Protein AF-A0A238VK46-F1 (afdb_monomer_lite)

pLDDT: mean 81.92, std 17.51, range [40.53, 96.81]

Sequence (80 aa):
MLCPLPVLRLRKVLLGAPVGARVTLLATDAMAAVDVPHFCAEGGHRLLDRRDLADGVHEFVVERGLSAPLAASGLTPKDI

Secondary structure (DSSP, 8-state):
----HHHHHHHHHHHHSPTT-EEEEEE--TTHHHHHHHHHHHHT-EEEEEEE-GGG-EEEEEE---PPPS----------

Radius of gyration: 15.25 Å; chains: 1; bounding box: 28×40×46 Å

Structure (mmCIF, N/CA/C/O backbone):
data_AF-A0A238VK46-F1
#
_entry.id   AF-A0A238VK46-F1
#
loop_
_atom_site.group_PDB
_atom_site.id
_atom_site.type_symbol
_atom_site.label_atom_id
_atom_site.label_alt_id
_atom_site.label_comp_id
_atom_site.label_asym_id
_atom_site.label_entity_id
_atom_site.label_seq_id
_atom_site.pdbx_PDB_ins_code
_atom_site.Cartn_x
_atom_site.Cartn_y
_atom_site.Cartn_z
_atom_site.occupancy
_atom_site.B_iso_or_equiv
_atom_site.auth_seq_id
_atom_site.auth_comp_id
_atom_site.auth_asym_id
_atom_site.auth_atom_id
_atom_site.pdbx_PDB_model_num
ATOM 1 N N . MET A 1 1 ? 11.297 15.713 -4.051 1.00 40.53 1 MET A N 1
ATOM 2 C CA . MET A 1 1 ? 11.315 14.284 -4.426 1.00 40.53 1 MET A CA 1
ATOM 3 C C . MET A 1 1 ? 9.907 13.906 -4.848 1.00 40.53 1 MET A C 1
ATOM 5 O O . MET A 1 1 ? 8.985 14.174 -4.089 1.00 40.53 1 MET A O 1
ATOM 9 N N . LEU A 1 2 ? 9.728 13.424 -6.082 1.00 46.62 2 LEU A N 1
ATOM 10 C CA . LEU A 1 2 ? 8.426 12.974 -6.581 1.00 46.62 2 LEU A CA 1
ATOM 11 C C . LEU A 1 2 ? 7.969 11.800 -5.713 1.00 46.62 2 LEU A C 1
ATOM 13 O O . LEU A 1 2 ? 8.612 10.756 -5.730 1.00 46.62 2 LEU A O 1
ATOM 17 N N . CYS A 1 3 ? 6.880 11.961 -4.964 1.00 54.59 3 CYS A N 1
ATOM 18 C CA . CYS A 1 3 ? 6.219 10.815 -4.353 1.00 54.59 3 CYS A CA 1
ATOM 19 C C . CYS A 1 3 ? 5.787 9.885 -5.493 1.00 54.59 3 CYS A C 1
ATOM 21 O O . CYS A 1 3 ? 5.071 10.349 -6.392 1.00 54.59 3 CYS A O 1
ATOM 23 N N . PRO A 1 4 ? 6.214 8.615 -5.507 1.00 67.38 4 PRO A N 1
ATOM 24 C CA . PRO A 1 4 ? 5.927 7.757 -6.632 1.00 67.38 4 PRO A CA 1
ATOM 25 C C . PRO A 1 4 ? 4.421 7.549 -6.739 1.00 67.38 4 PRO A C 1
ATOM 27 O O . PRO A 1 4 ? 3.675 7.452 -5.756 1.00 67.38 4 PRO A O 1
ATOM 30 N N . LEU A 1 5 ? 3.968 7.530 -7.986 1.00 78.44 5 LEU A N 1
ATOM 31 C CA . LEU A 1 5 ? 2.564 7.479 -8.360 1.00 78.44 5 LEU A CA 1
ATOM 32 C C . LEU A 1 5 ? 1.750 6.368 -7.650 1.00 78.44 5 LEU A C 1
ATOM 34 O O . LEU A 1 5 ? 0.577 6.625 -7.360 1.00 78.44 5 LEU A O 1
ATOM 38 N N . PRO A 1 6 ? 2.303 5.179 -7.313 1.00 83.06 6 PRO A N 1
ATOM 39 C CA . PRO A 1 6 ? 1.575 4.146 -6.575 1.00 83.06 6 PRO A CA 1
ATOM 40 C C . PRO A 1 6 ? 1.131 4.586 -5.175 1.00 83.06 6 PRO A C 1
ATOM 42 O O . PRO A 1 6 ? -0.029 4.391 -4.815 1.00 83.06 6 PRO A O 1
ATOM 45 N N . VAL A 1 7 ? 2.004 5.245 -4.405 1.00 86.19 7 VAL A N 1
ATOM 46 C CA . VAL A 1 7 ? 1.690 5.674 -3.030 1.00 86.19 7 VAL A CA 1
ATOM 47 C C . VAL A 1 7 ? 0.661 6.798 -3.023 1.00 86.19 7 VAL A C 1
ATOM 49 O O . VAL A 1 7 ? -0.247 6.808 -2.193 1.00 86.19 7 VAL A O 1
ATOM 52 N N . LEU A 1 8 ? 0.729 7.714 -3.993 1.00 85.75 8 LEU A N 1
ATOM 53 C CA . LEU A 1 8 ? -0.278 8.768 -4.138 1.00 85.75 8 LEU A CA 1
ATOM 54 C C . LEU A 1 8 ? -1.670 8.195 -4.442 1.00 85.75 8 LEU A C 1
ATOM 56 O O . LEU A 1 8 ? -2.663 8.659 -3.874 1.00 85.75 8 LEU A O 1
ATOM 60 N N . ARG A 1 9 ? -1.755 7.163 -5.295 1.00 88.06 9 ARG A N 1
ATOM 61 C CA . ARG A 1 9 ? -3.021 6.459 -5.565 1.00 88.06 9 ARG A CA 1
ATOM 62 C C . ARG A 1 9 ? -3.521 5.724 -4.327 1.00 88.06 9 ARG A C 1
ATOM 64 O O . ARG A 1 9 ? -4.689 5.881 -3.978 1.00 88.06 9 ARG A O 1
ATOM 71 N N . LEU A 1 10 ? -2.645 4.988 -3.643 1.00 90.12 10 LEU A N 1
ATOM 72 C CA . LEU A 1 10 ? -2.981 4.265 -2.418 1.00 90.12 10 LEU A CA 1
ATOM 73 C C . LEU A 1 10 ? -3.527 5.213 -1.343 1.00 90.12 10 LEU A C 1
ATOM 75 O O . LEU A 1 10 ? -4.602 4.972 -0.797 1.00 90.12 10 LEU A O 1
ATOM 79 N N . ARG A 1 11 ? -2.854 6.347 -1.115 1.00 88.81 11 ARG A N 1
ATOM 80 C C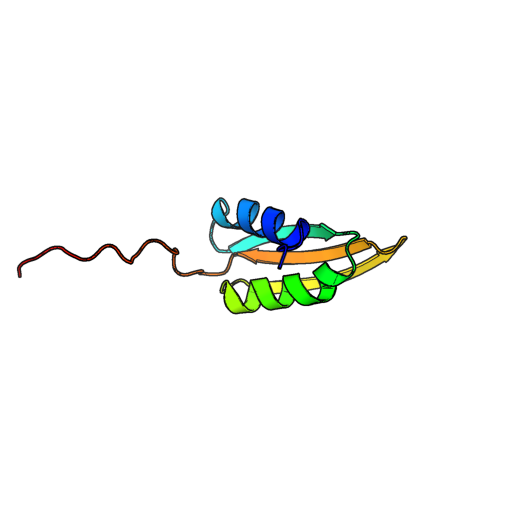A . ARG A 1 11 ? -3.311 7.399 -0.198 1.00 88.81 11 ARG A CA 1
ATOM 81 C C . ARG A 1 11 ? -4.699 7.910 -0.568 1.00 88.81 11 ARG A C 1
ATOM 83 O O . ARG A 1 11 ? -5.554 8.016 0.306 1.00 88.81 11 ARG A O 1
ATOM 90 N N . LYS A 1 12 ? -4.934 8.228 -1.846 1.00 89.12 12 LYS A N 1
ATOM 91 C CA . LYS A 1 12 ? -6.237 8.729 -2.308 1.00 89.12 12 LYS A CA 1
ATOM 92 C C . LYS A 1 12 ? -7.362 7.733 -2.014 1.00 89.12 12 LYS A C 1
ATOM 94 O O . LYS A 1 12 ? -8.422 8.154 -1.564 1.00 89.12 12 LYS A O 1
ATOM 99 N N . VAL A 1 13 ? -7.130 6.439 -2.241 1.00 90.81 13 VAL A N 1
ATOM 100 C CA . VAL A 1 13 ? -8.120 5.387 -1.960 1.00 90.81 13 VAL A CA 1
ATOM 101 C C . VAL A 1 13 ? -8.358 5.249 -0.454 1.00 90.81 13 VAL A C 1
ATOM 103 O O . VAL A 1 13 ? -9.503 5.261 -0.013 1.00 90.81 13 VAL A O 1
ATOM 106 N N . LEU A 1 14 ? -7.293 5.191 0.350 1.00 90.25 14 LEU A N 1
ATOM 107 C CA . LEU A 1 14 ? -7.398 5.019 1.802 1.00 90.25 14 LEU A CA 1
ATOM 108 C C . LEU A 1 14 ? -8.046 6.215 2.514 1.00 90.25 14 LEU A C 1
ATOM 110 O O . LEU A 1 14 ? -8.707 6.025 3.533 1.00 90.25 14 LEU A O 1
ATOM 114 N N . LEU A 1 15 ? -7.907 7.437 1.988 1.00 87.19 15 LEU A N 1
ATOM 115 C CA . LEU A 1 15 ? -8.583 8.623 2.531 1.00 87.19 15 LEU A CA 1
ATOM 116 C C . LEU A 1 15 ? -10.113 8.521 2.465 1.00 87.19 15 LEU A C 1
ATOM 118 O O . LEU A 1 15 ? -10.782 9.042 3.351 1.00 87.19 15 LEU A O 1
ATOM 122 N N . GLY A 1 16 ? -10.655 7.858 1.440 1.00 86.69 16 GLY A N 1
ATOM 123 C CA . GLY A 1 16 ? -12.096 7.637 1.286 1.00 86.69 16 GLY A CA 1
ATOM 124 C C . GLY A 1 16 ? -12.603 6.329 1.898 1.00 86.69 16 GLY A C 1
ATOM 125 O O . GLY A 1 16 ? -13.807 6.087 1.892 1.00 86.69 16 GLY A O 1
ATOM 126 N N . ALA A 1 17 ? -11.708 5.473 2.396 1.00 90.00 17 ALA A N 1
ATOM 127 C CA . ALA A 1 17 ? -12.056 4.157 2.912 1.00 90.00 17 ALA A CA 1
ATOM 128 C C . ALA A 1 17 ? -12.306 4.191 4.434 1.00 90.00 17 ALA A C 1
ATOM 130 O O . ALA A 1 17 ? -11.585 4.891 5.155 1.00 90.00 17 ALA A O 1
ATOM 131 N N . PRO A 1 18 ? -13.284 3.422 4.950 1.00 90.25 18 PRO A N 1
ATOM 132 C CA . PRO A 1 18 ? -13.486 3.296 6.388 1.00 90.25 18 PRO A CA 1
ATOM 133 C C . PRO A 1 18 ? -12.300 2.585 7.049 1.00 90.25 18 PRO A C 1
ATOM 135 O O . PRO A 1 18 ? -11.584 1.805 6.420 1.00 90.25 18 PRO A O 1
ATOM 138 N N . VAL A 1 19 ? -12.097 2.834 8.342 1.00 91.94 19 VAL A N 1
ATOM 139 C CA . VAL A 1 19 ? -11.099 2.107 9.141 1.00 91.94 19 VAL A CA 1
ATOM 140 C C . VAL A 1 19 ? -11.394 0.605 9.099 1.00 91.94 19 VAL A C 1
ATOM 142 O O . VAL A 1 19 ? -12.546 0.189 9.168 1.00 91.94 19 VAL A O 1
ATOM 145 N N . GLY A 1 20 ? -10.347 -0.201 8.942 1.00 93.19 20 GLY A N 1
ATOM 146 C CA . GLY A 1 20 ? -10.420 -1.644 8.723 1.00 93.19 20 GLY A CA 1
ATOM 147 C C . GLY A 1 20 ? -10.642 -2.053 7.263 1.00 93.19 20 GLY A C 1
ATOM 148 O O . GLY A 1 20 ? -10.538 -3.237 6.948 1.00 93.19 20 GLY A O 1
ATOM 149 N N . ALA A 1 21 ? -10.912 -1.114 6.346 1.00 94.56 21 ALA A N 1
ATOM 150 C CA . ALA A 1 21 ? -11.016 -1.436 4.925 1.00 94.56 21 ALA A CA 1
ATOM 151 C C . ALA A 1 21 ? -9.681 -1.930 4.367 1.00 94.56 21 ALA A C 1
ATOM 153 O O . ALA A 1 21 ? -8.622 -1.407 4.711 1.00 94.56 21 ALA A O 1
ATOM 154 N N . ARG A 1 22 ? -9.742 -2.898 3.454 1.00 95.88 22 ARG A N 1
ATOM 155 C CA . ARG A 1 22 ? -8.565 -3.467 2.794 1.00 95.88 22 ARG A CA 1
ATOM 156 C C . ARG A 1 22 ? -8.495 -3.012 1.346 1.00 95.88 22 ARG A C 1
ATOM 158 O O . ARG A 1 22 ? -9.500 -3.016 0.641 1.00 95.88 22 ARG A O 1
ATOM 165 N N . VAL A 1 23 ? -7.300 -2.631 0.918 1.00 95.38 23 VAL A N 1
ATOM 166 C CA . VAL A 1 23 ? -6.994 -2.160 -0.430 1.00 95.38 23 VAL A CA 1
ATOM 167 C C . VAL A 1 23 ? -5.827 -2.971 -0.965 1.00 95.38 23 VAL A C 1
ATOM 169 O O . VAL A 1 23 ? -4.786 -3.060 -0.317 1.00 95.38 23 VAL A O 1
ATOM 172 N N . THR A 1 24 ? -5.992 -3.519 -2.164 1.00 96.06 24 THR A N 1
ATOM 173 C CA . THR A 1 24 ? -4.906 -4.170 -2.898 1.00 96.06 24 THR A CA 1
ATOM 174 C C . THR A 1 24 ? -4.311 -3.182 -3.895 1.00 96.06 24 THR A C 1
ATOM 176 O O . THR A 1 24 ? -5.029 -2.619 -4.722 1.00 96.06 24 THR A O 1
ATOM 179 N N . LEU A 1 25 ? -3.001 -2.963 -3.817 1.00 94.12 25 LEU A N 1
ATOM 180 C CA . LEU A 1 25 ? -2.237 -2.143 -4.751 1.00 94.12 25 LEU A CA 1
ATOM 181 C C . LEU A 1 25 ? -1.348 -3.045 -5.604 1.00 94.12 25 LEU A C 1
ATOM 183 O O . LEU A 1 25 ? -0.506 -3.754 -5.063 1.00 94.12 25 LEU A O 1
ATOM 187 N N . LEU A 1 26 ? -1.493 -2.946 -6.924 1.00 94.19 26 LEU A N 1
ATOM 188 C CA . LEU A 1 26 ? -0.540 -3.487 -7.891 1.00 94.19 26 LEU A CA 1
ATOM 189 C C . LEU A 1 26 ? 0.349 -2.352 -8.398 1.00 94.19 26 LEU A C 1
ATOM 191 O O . LEU A 1 26 ? -0.157 -1.314 -8.837 1.00 94.19 26 LEU A O 1
ATOM 195 N N . ALA A 1 27 ? 1.663 -2.535 -8.331 1.00 91.50 27 ALA A N 1
ATOM 196 C CA . ALA A 1 27 ? 2.636 -1.537 -8.752 1.00 91.50 27 ALA A CA 1
ATOM 197 C C . ALA A 1 27 ? 3.787 -2.186 -9.523 1.00 91.50 27 ALA A C 1
ATOM 199 O O . ALA A 1 27 ? 4.404 -3.116 -9.034 1.00 91.50 27 ALA A O 1
ATOM 200 N N . THR A 1 28 ? 4.115 -1.658 -10.698 1.00 90.50 28 THR A N 1
ATOM 201 C CA . THR A 1 28 ? 5.290 -2.055 -11.503 1.00 90.50 28 THR A CA 1
ATOM 202 C C . THR A 1 28 ? 6.533 -1.220 -11.183 1.00 90.50 28 THR A C 1
ATOM 204 O O . THR A 1 28 ? 7.520 -1.244 -11.911 1.00 90.50 28 THR A O 1
ATOM 207 N N . ASP A 1 29 ? 6.444 -0.369 -10.165 1.00 86.19 29 ASP A N 1
ATOM 208 C CA . ASP A 1 29 ? 7.490 0.577 -9.805 1.00 86.19 29 ASP A CA 1
ATOM 209 C C . ASP A 1 29 ? 8.375 -0.026 -8.715 1.00 86.19 29 ASP A C 1
ATOM 211 O O . ASP A 1 29 ? 7.880 -0.426 -7.659 1.00 86.19 29 ASP A O 1
ATOM 215 N N . ALA A 1 30 ? 9.685 -0.060 -8.963 1.00 83.69 30 ALA A N 1
ATO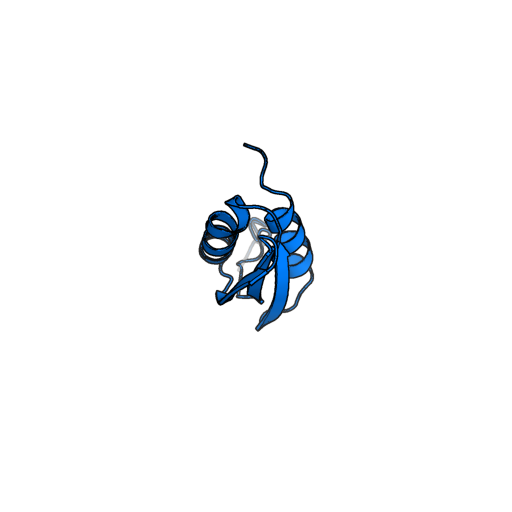M 216 C CA . ALA A 1 30 ? 10.648 -0.667 -8.050 1.00 83.69 30 ALA A CA 1
ATOM 217 C C . ALA A 1 30 ? 10.708 0.042 -6.684 1.00 83.69 30 ALA A C 1
ATOM 219 O O . ALA A 1 30 ? 11.057 -0.588 -5.688 1.00 83.69 30 ALA A O 1
ATOM 220 N N . MET A 1 31 ? 10.347 1.329 -6.605 1.00 88.31 31 MET A N 1
ATOM 221 C CA . MET A 1 31 ? 10.350 2.076 -5.344 1.00 88.31 31 MET A CA 1
ATOM 222 C C . MET A 1 31 ? 9.116 1.779 -4.487 1.00 88.31 31 MET A C 1
ATOM 224 O O . MET A 1 31 ? 9.191 1.892 -3.263 1.00 88.31 31 MET A O 1
ATOM 228 N N . ALA A 1 32 ? 8.015 1.279 -5.068 1.00 90.00 32 ALA A N 1
ATOM 229 C CA . ALA A 1 32 ? 6.823 0.870 -4.315 1.00 90.00 32 ALA A CA 1
ATOM 230 C C . ALA A 1 32 ? 7.144 -0.166 -3.222 1.00 90.00 32 ALA A C 1
ATOM 232 O O . ALA A 1 32 ? 6.539 -0.155 -2.150 1.00 90.00 32 ALA A O 1
ATOM 233 N N . ALA A 1 33 ? 8.149 -1.010 -3.470 1.00 89.31 33 ALA A N 1
ATOM 234 C CA . ALA A 1 33 ? 8.733 -1.931 -2.507 1.00 89.31 33 ALA A CA 1
ATOM 235 C C . ALA A 1 33 ? 9.161 -1.266 -1.187 1.00 89.31 33 ALA A C 1
ATOM 237 O O . ALA A 1 33 ? 9.057 -1.878 -0.126 1.00 89.31 33 ALA A O 1
ATOM 238 N N . VAL A 1 34 ? 9.676 -0.043 -1.242 1.00 90.94 34 VAL A N 1
ATOM 239 C CA . VAL A 1 34 ? 10.184 0.689 -0.076 1.00 90.94 34 VAL A CA 1
ATOM 240 C C . VAL A 1 34 ? 9.134 1.670 0.432 1.00 90.94 34 VAL A C 1
ATOM 242 O O . VAL A 1 34 ? 8.882 1.751 1.637 1.00 90.94 34 VAL A O 1
ATOM 245 N N . ASP A 1 35 ? 8.459 2.358 -0.484 1.00 91.19 35 ASP A N 1
ATOM 246 C CA . ASP A 1 35 ? 7.578 3.458 -0.118 1.00 91.19 35 ASP A CA 1
ATOM 247 C C . ASP A 1 35 ? 6.235 2.993 0.439 1.00 91.19 35 ASP A C 1
ATOM 249 O O . ASP A 1 35 ? 5.687 3.665 1.307 1.00 91.19 35 ASP A O 1
ATOM 253 N N . VAL A 1 36 ? 5.690 1.849 -0.001 1.00 91.69 36 VAL A N 1
ATOM 254 C CA . VAL A 1 36 ? 4.410 1.343 0.527 1.00 91.69 36 VAL A CA 1
ATOM 255 C C . VAL A 1 36 ? 4.525 0.942 2.005 1.00 91.69 36 VAL A C 1
ATOM 257 O O . VAL A 1 36 ? 3.689 1.403 2.788 1.00 91.69 36 VAL A O 1
ATOM 260 N N . PRO A 1 37 ? 5.535 0.157 2.441 1.00 92.44 37 PRO A N 1
ATOM 261 C CA . PRO A 1 37 ? 5.750 -0.109 3.863 1.00 92.44 37 PRO A CA 1
ATOM 262 C C . PRO A 1 37 ? 5.947 1.166 4.688 1.00 92.44 37 PRO A C 1
ATOM 264 O O . PRO A 1 37 ? 5.314 1.316 5.733 1.00 92.44 37 PRO A O 1
ATOM 267 N N . HIS A 1 38 ? 6.773 2.100 4.202 1.00 92.00 38 HIS A N 1
ATOM 268 C CA . HIS A 1 38 ? 7.038 3.356 4.903 1.00 92.00 38 HIS A CA 1
ATOM 269 C C . HIS A 1 38 ? 5.774 4.217 5.023 1.00 92.00 38 HIS A C 1
ATOM 271 O O . HIS A 1 38 ? 5.427 4.661 6.113 1.00 92.00 38 HIS A O 1
ATOM 277 N N . PHE A 1 39 ? 5.017 4.366 3.934 1.00 90.94 39 PHE A N 1
ATOM 278 C CA . PHE A 1 39 ? 3.728 5.054 3.925 1.00 90.94 39 PHE A CA 1
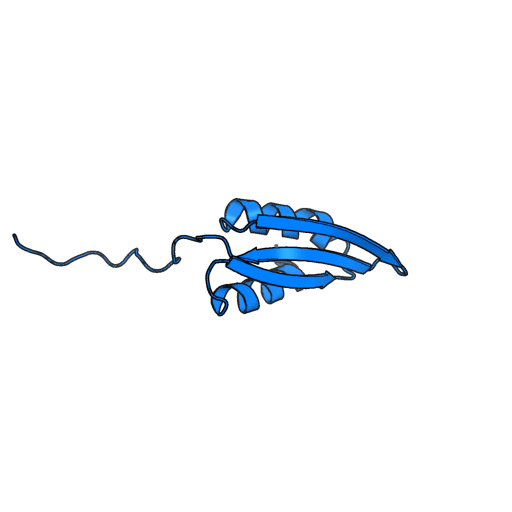ATOM 279 C C . PHE A 1 39 ? 2.727 4.429 4.904 1.00 90.94 39 PHE A C 1
ATOM 281 O O . PHE A 1 39 ? 1.992 5.157 5.571 1.00 90.94 39 PHE A O 1
ATOM 288 N N . CYS A 1 40 ? 2.684 3.097 5.007 1.00 92.06 40 CYS A N 1
ATOM 289 C CA . CYS A 1 40 ? 1.798 2.436 5.960 1.00 92.06 40 CYS A CA 1
ATOM 290 C C . CYS A 1 40 ? 2.204 2.749 7.403 1.00 92.06 40 CYS A C 1
ATOM 292 O O . CYS A 1 40 ? 1.344 3.135 8.192 1.00 92.06 40 CYS A O 1
ATOM 294 N N . ALA A 1 41 ? 3.496 2.640 7.725 1.00 90.00 41 ALA A N 1
ATOM 295 C CA . ALA A 1 41 ? 4.018 2.940 9.055 1.00 90.00 41 ALA A CA 1
ATOM 296 C C . ALA A 1 41 ? 3.754 4.401 9.468 1.00 90.00 41 ALA A C 1
ATOM 298 O O . ALA A 1 41 ? 3.164 4.637 10.520 1.00 90.00 41 ALA A O 1
ATOM 299 N N . GLU A 1 42 ? 4.098 5.365 8.611 1.00 89.88 42 GLU A N 1
ATOM 300 C CA . GLU A 1 42 ? 3.911 6.800 8.880 1.00 89.88 42 GLU A CA 1
ATOM 301 C C . GLU A 1 42 ? 2.428 7.207 8.900 1.00 89.88 42 GLU A C 1
ATOM 303 O O . GLU A 1 42 ? 2.009 8.069 9.671 1.00 89.88 42 GLU A O 1
ATOM 308 N N . GLY A 1 43 ? 1.607 6.588 8.046 1.00 86.06 43 GLY A N 1
ATOM 309 C CA . GLY A 1 43 ? 0.177 6.877 7.921 1.00 86.06 43 GLY A CA 1
ATOM 310 C C . GLY A 1 43 ? -0.705 6.189 8.965 1.00 86.06 43 GLY A C 1
ATOM 311 O O . GLY A 1 43 ? -1.921 6.398 8.965 1.00 86.06 43 GLY A O 1
ATOM 312 N N . GLY A 1 44 ? -0.132 5.346 9.829 1.00 89.81 44 GLY A N 1
ATOM 313 C CA . GLY A 1 44 ? -0.896 4.527 10.771 1.00 89.81 44 GLY A CA 1
ATOM 314 C C . GLY A 1 44 ? -1.788 3.494 10.074 1.00 89.81 44 GLY A C 1
ATOM 315 O O . GLY A 1 44 ? -2.862 3.165 10.574 1.00 89.81 44 GLY A O 1
ATOM 316 N N . HIS A 1 45 ? -1.387 3.015 8.897 1.00 94.00 45 HIS A N 1
ATOM 317 C CA . HIS A 1 45 ? -2.016 1.905 8.184 1.00 94.00 45 HIS A CA 1
ATOM 318 C C . HIS A 1 45 ? -1.250 0.603 8.433 1.00 94.00 45 HIS A C 1
ATOM 320 O O . HIS A 1 45 ? -0.108 0.606 8.887 1.00 94.00 45 HIS A O 1
ATOM 326 N N . ARG A 1 46 ? -1.866 -0.536 8.114 1.00 94.75 46 ARG A N 1
ATOM 327 C CA . ARG A 1 46 ? -1.221 -1.845 8.264 1.00 94.75 46 ARG A CA 1
ATOM 328 C C . ARG A 1 46 ? -0.984 -2.462 6.900 1.00 94.75 46 ARG A C 1
ATOM 330 O O . ARG A 1 46 ? -1.933 -2.728 6.174 1.00 94.75 46 ARG A O 1
ATOM 337 N N . LEU A 1 47 ? 0.274 -2.734 6.575 1.00 95.94 47 LEU A N 1
ATOM 338 C CA . LEU A 1 47 ? 0.601 -3.634 5.476 1.00 95.94 47 LEU A CA 1
ATOM 339 C C . LEU A 1 47 ? 0.332 -5.067 5.955 1.00 95.94 47 LEU A C 1
ATOM 341 O O . LEU A 1 47 ? 0.983 -5.531 6.888 1.00 95.94 47 LEU A O 1
ATOM 345 N N . LEU A 1 48 ? -0.674 -5.719 5.378 1.00 96.50 48 LEU A N 1
ATOM 346 C CA . LEU A 1 48 ? -1.088 -7.075 5.743 1.00 96.50 48 LEU A CA 1
ATOM 347 C C . LEU A 1 48 ? -0.299 -8.134 4.985 1.00 96.50 48 LEU A C 1
ATOM 349 O O . LEU A 1 48 ? 0.079 -9.140 5.571 1.00 96.50 48 LEU A O 1
ATOM 353 N N . ASP A 1 49 ? -0.088 -7.905 3.692 1.00 96.62 49 ASP A N 1
ATOM 354 C CA . ASP A 1 49 ? 0.615 -8.838 2.825 1.00 96.62 49 ASP A CA 1
ATOM 355 C C . ASP A 1 49 ? 1.383 -8.082 1.745 1.00 96.62 49 ASP A C 1
ATOM 357 O O . ASP A 1 49 ? 1.018 -6.965 1.354 1.00 96.62 49 ASP A O 1
ATOM 361 N N . ARG A 1 50 ? 2.461 -8.701 1.276 1.00 95.12 50 ARG A N 1
ATOM 362 C CA . ARG A 1 50 ? 3.253 -8.219 0.157 1.00 95.12 50 ARG A CA 1
ATOM 363 C C . ARG A 1 50 ? 3.810 -9.409 -0.601 1.00 95.12 50 ARG A C 1
ATOM 365 O O . ARG A 1 50 ? 4.457 -10.266 -0.005 1.00 95.12 50 ARG A O 1
ATOM 372 N N . ARG A 1 51 ? 3.662 -9.382 -1.921 1.00 94.25 51 ARG A N 1
ATOM 373 C CA . ARG A 1 51 ? 4.241 -10.391 -2.806 1.00 94.25 51 ARG A CA 1
ATOM 374 C C . ARG A 1 51 ? 4.748 -9.789 -4.104 1.00 94.25 51 ARG A C 1
ATOM 376 O O . ARG A 1 51 ? 4.169 -8.844 -4.637 1.00 94.25 51 ARG A O 1
ATOM 383 N N . ASP A 1 52 ? 5.820 -10.376 -4.609 1.00 92.88 52 ASP A N 1
ATOM 384 C CA . ASP A 1 52 ? 6.327 -10.112 -5.947 1.00 92.88 52 ASP A CA 1
ATOM 385 C C . ASP A 1 52 ? 5.608 -11.047 -6.930 1.00 92.88 52 ASP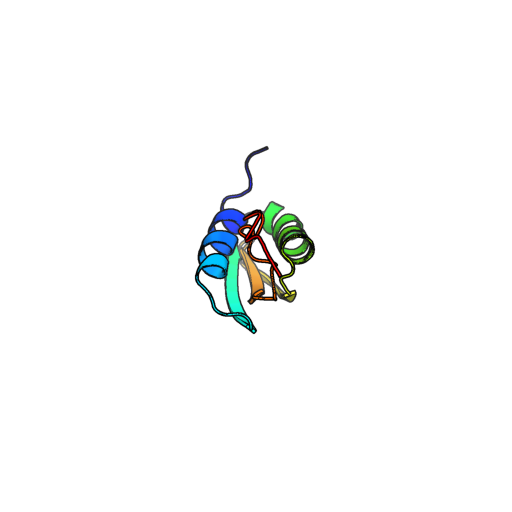 A C 1
ATOM 387 O O . ASP A 1 52 ? 5.508 -12.257 -6.714 1.00 92.88 52 ASP A O 1
ATOM 391 N N . LEU A 1 53 ? 5.047 -10.467 -7.983 1.00 91.56 53 LEU A N 1
ATOM 392 C CA . LEU A 1 53 ? 4.385 -11.153 -9.087 1.00 91.56 53 LEU A CA 1
ATOM 393 C C . LEU A 1 53 ? 5.330 -11.200 -10.303 1.00 91.56 53 LEU A C 1
ATOM 395 O O . LEU A 1 53 ? 6.453 -10.691 -10.274 1.00 91.56 53 LEU A O 1
ATOM 399 N N . ALA A 1 54 ? 4.871 -11.825 -11.389 1.00 91.19 54 ALA A N 1
ATOM 400 C CA . ALA A 1 54 ? 5.594 -11.824 -12.659 1.00 91.19 54 ALA A CA 1
ATOM 401 C C . ALA A 1 54 ? 5.774 -10.397 -13.220 1.00 91.19 54 ALA A C 1
ATOM 403 O O . ALA A 1 54 ? 5.076 -9.459 -12.827 1.00 91.19 54 ALA A O 1
ATOM 404 N N . ASP A 1 55 ? 6.731 -10.246 -14.139 1.00 88.56 55 ASP A N 1
ATOM 405 C CA . ASP A 1 55 ? 6.959 -9.013 -14.910 1.00 88.56 55 ASP A CA 1
ATOM 406 C C . ASP A 1 55 ? 7.292 -7.766 -14.068 1.00 88.56 55 ASP A C 1
ATOM 408 O O . ASP A 1 55 ? 7.044 -6.633 -14.479 1.00 88.56 55 ASP A O 1
ATOM 412 N N . GLY A 1 56 ? 7.869 -7.959 -12.876 1.00 86.75 56 GLY A N 1
ATOM 413 C CA . GLY A 1 56 ? 8.256 -6.856 -11.990 1.00 86.75 56 GLY A CA 1
ATOM 414 C C . GLY A 1 56 ? 7.064 -6.143 -11.346 1.00 86.75 56 GLY A C 1
ATOM 415 O O . GLY A 1 56 ? 7.185 -4.994 -10.923 1.00 86.75 56 GLY A O 1
ATOM 416 N N . VAL A 1 57 ? 5.903 -6.800 -11.287 1.00 91.62 57 VAL A N 1
ATOM 417 C CA . VAL A 1 57 ? 4.734 -6.296 -10.567 1.00 91.62 57 VAL A CA 1
ATOM 418 C C . VAL A 1 57 ? 4.850 -6.674 -9.091 1.00 91.62 57 VAL A C 1
ATOM 420 O O . VAL A 1 57 ? 5.103 -7.819 -8.741 1.00 91.62 57 VAL A O 1
ATOM 423 N N . HIS A 1 58 ? 4.593 -5.722 -8.209 1.00 93.00 58 HIS A N 1
ATOM 424 C CA . HIS A 1 58 ? 4.466 -5.918 -6.774 1.00 93.00 58 HIS A CA 1
ATOM 425 C C . HIS A 1 58 ? 2.998 -5.796 -6.374 1.00 93.00 58 HIS A C 1
ATOM 427 O O . HIS A 1 58 ? 2.322 -4.842 -6.771 1.00 93.00 58 HIS A O 1
ATOM 433 N N . GLU A 1 59 ? 2.509 -6.728 -5.563 1.00 95.12 59 GLU A N 1
ATOM 434 C CA . GLU A 1 59 ? 1.211 -6.624 -4.909 1.00 95.12 59 GLU A CA 1
ATOM 435 C C . GLU A 1 59 ? 1.381 -6.315 -3.423 1.00 95.12 59 GLU A C 1
ATOM 437 O O . GLU A 1 59 ? 2.180 -6.943 -2.727 1.00 95.12 59 GLU A O 1
ATOM 442 N N . PHE A 1 60 ? 0.584 -5.367 -2.934 1.00 96.12 60 PHE A N 1
ATOM 443 C CA . PHE A 1 60 ? 0.502 -5.004 -1.526 1.00 96.12 60 PHE A CA 1
ATOM 444 C C . PHE A 1 60 ? -0.951 -5.044 -1.068 1.00 96.12 60 PHE A C 1
ATOM 446 O O . PHE A 1 60 ? -1.809 -4.405 -1.680 1.00 96.12 60 PHE A O 1
ATOM 453 N N . VAL A 1 61 ? -1.221 -5.730 0.039 1.00 96.81 61 VAL A N 1
ATOM 454 C CA . VAL A 1 61 ? -2.523 -5.704 0.710 1.00 96.81 61 VAL A CA 1
ATOM 455 C C . VAL A 1 61 ? -2.409 -4.794 1.922 1.00 96.81 61 VAL A C 1
ATOM 457 O O . VAL A 1 61 ? -1.694 -5.098 2.873 1.00 96.81 61 VAL A O 1
ATOM 460 N N . VAL A 1 62 ? -3.115 -3.669 1.895 1.00 96.38 62 VAL A N 1
ATOM 461 C CA . VAL A 1 62 ? -3.054 -2.640 2.935 1.00 96.38 62 VAL A CA 1
ATOM 462 C C . VAL A 1 62 ? -4.403 -2.513 3.618 1.00 96.38 62 VAL A C 1
ATOM 464 O O . VAL A 1 62 ? -5.430 -2.355 2.967 1.00 96.38 62 VAL A O 1
ATOM 467 N N . GLU A 1 63 ? -4.403 -2.544 4.942 1.00 95.69 63 GLU A N 1
ATOM 468 C CA . GLU A 1 63 ? -5.557 -2.248 5.775 1.00 95.69 63 GLU A CA 1
ATOM 469 C C . GLU A 1 63 ? -5.497 -0.806 6.276 1.00 95.69 63 GLU A C 1
ATOM 471 O O . GLU A 1 63 ? -4.493 -0.334 6.823 1.00 95.69 63 GLU A O 1
ATOM 476 N N . ARG A 1 64 ? -6.612 -0.100 6.107 1.00 93.88 64 ARG A N 1
ATOM 477 C CA . ARG A 1 64 ? -6.834 1.241 6.624 1.00 93.88 64 ARG A CA 1
ATOM 478 C C . ARG A 1 64 ? -6.812 1.201 8.147 1.00 93.88 64 ARG A C 1
ATOM 480 O O . ARG A 1 64 ? -7.817 0.909 8.782 1.00 93.88 64 ARG A O 1
ATOM 487 N N . GLY A 1 65 ? -5.681 1.542 8.746 1.00 89.31 65 GLY A N 1
ATOM 488 C CA . GLY A 1 65 ? -5.631 1.757 10.190 1.00 89.31 65 GLY A CA 1
ATOM 489 C C . GLY A 1 65 ? -6.253 3.095 10.592 1.00 89.31 65 GLY A C 1
ATOM 490 O O . GLY A 1 65 ? -6.666 3.888 9.736 1.00 89.31 65 GLY A O 1
ATOM 491 N N . LEU A 1 66 ? -6.331 3.334 11.900 1.00 77.38 66 LEU A N 1
ATOM 492 C CA . LEU A 1 66 ? -6.748 4.598 12.504 1.00 77.38 66 LEU A CA 1
ATOM 493 C C . LEU A 1 66 ? -5.674 5.656 12.217 1.00 77.38 66 LEU A C 1
ATOM 495 O O . LEU A 1 66 ? -4.902 6.014 13.100 1.00 77.38 66 LEU A O 1
ATOM 499 N N . SER A 1 67 ? -5.582 6.159 10.983 1.00 66.38 67 SER A N 1
ATOM 500 C CA . SER A 1 67 ? -4.838 7.407 10.814 1.00 66.38 67 SER A CA 1
ATOM 501 C C . SER A 1 67 ? -5.606 8.435 11.630 1.00 66.38 67 SER A C 1
ATOM 503 O O . SER A 1 67 ? -6.815 8.594 11.420 1.00 66.38 67 SER A O 1
ATOM 505 N N . ALA A 1 68 ? -4.928 9.149 12.526 1.00 50.41 68 ALA A N 1
ATOM 506 C CA . ALA A 1 68 ? -5.472 10.411 12.989 1.00 50.41 68 ALA A CA 1
ATOM 507 C C . ALA A 1 68 ? -5.910 11.180 11.727 1.00 50.41 68 ALA A C 1
ATOM 509 O O . ALA A 1 68 ? -5.146 11.221 10.750 1.00 50.41 68 ALA A O 1
ATOM 510 N N . PRO A 1 69 ? -7.154 11.677 11.640 1.00 47.59 69 PRO A N 1
ATOM 511 C CA . PRO A 1 69 ? -7.499 12.539 10.531 1.00 47.59 69 PRO A CA 1
ATOM 512 C C . PRO A 1 69 ? -6.476 13.673 10.562 1.00 47.59 69 PRO A C 1
ATOM 514 O O . PRO A 1 69 ? -6.273 14.298 11.602 1.00 47.59 69 PRO A O 1
ATOM 517 N N . LEU A 1 70 ? -5.814 13.948 9.437 1.00 51.50 70 LEU A N 1
ATOM 518 C CA . LEU A 1 70 ? -4.943 15.118 9.267 1.00 51.50 70 LEU A CA 1
ATOM 519 C C . LEU A 1 70 ? -5.783 16.421 9.233 1.00 51.50 70 LEU A C 1
ATOM 521 O O . LEU A 1 70 ? -5.540 17.323 8.440 1.00 51.50 70 LEU A O 1
ATOM 525 N N . ALA A 1 71 ? -6.834 16.462 10.050 1.00 45.25 71 ALA A N 1
ATOM 526 C CA . ALA A 1 71 ? -7.845 17.481 10.228 1.00 45.25 71 ALA A CA 1
ATOM 527 C C . ALA A 1 71 ? -8.391 17.357 11.665 1.00 45.25 71 ALA A C 1
ATOM 529 O O . ALA A 1 71 ? -9.556 17.054 11.891 1.00 45.25 71 ALA A O 1
ATOM 530 N N . ALA A 1 72 ? -7.508 17.553 12.642 1.00 45.25 72 ALA A N 1
ATOM 531 C CA . ALA A 1 72 ? -7.876 18.018 13.977 1.00 45.25 72 ALA A CA 1
ATOM 532 C C . ALA A 1 72 ? -6.810 18.986 14.535 1.00 45.25 72 ALA A C 1
ATOM 534 O O . ALA A 1 72 ? -6.594 19.053 15.735 1.00 45.25 72 ALA A O 1
ATOM 535 N N . SER A 1 73 ? -6.172 19.787 13.669 1.00 42.38 73 SER A N 1
ATOM 536 C CA . SER A 1 73 ? -5.737 21.143 14.054 1.00 42.38 73 SER A CA 1
ATOM 537 C C . SER A 1 73 ? -6.891 22.103 13.759 1.00 42.38 73 SER A C 1
ATOM 539 O O . SER A 1 73 ? -6.801 22.993 12.921 1.00 42.38 73 SER A O 1
ATOM 541 N N . GLY A 1 74 ? -8.023 21.838 14.406 1.00 41.41 74 GLY A N 1
ATOM 542 C CA . GLY A 1 74 ? -9.128 22.768 14.581 1.00 41.41 74 GLY A CA 1
ATOM 543 C C . GLY A 1 74 ? -9.164 23.116 16.059 1.00 41.41 74 GLY A C 1
ATOM 544 O O . GLY A 1 74 ? -9.741 22.391 16.860 1.00 41.41 74 GLY A O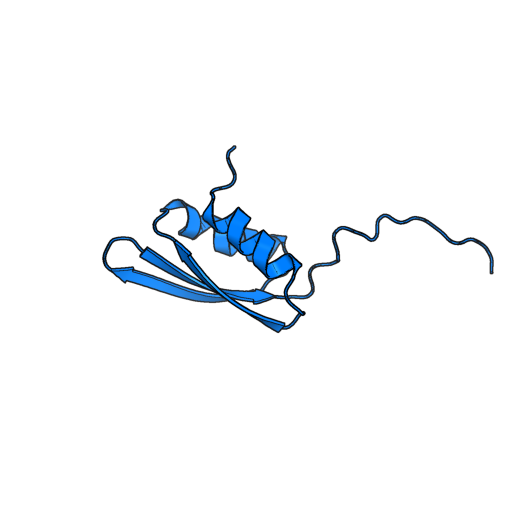 1
ATOM 545 N N . LEU A 1 75 ? -8.455 24.178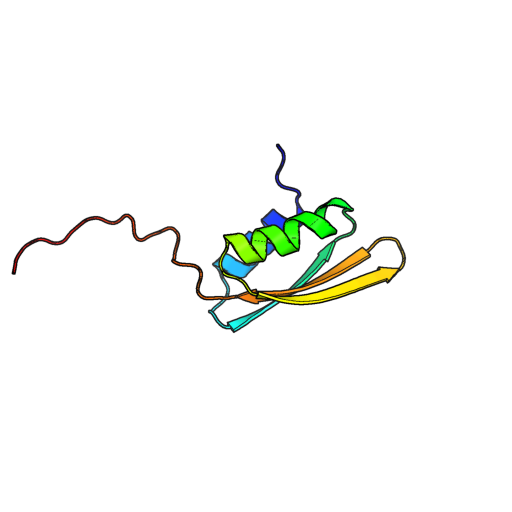 16.420 1.00 51.47 75 LEU A N 1
ATOM 546 C CA . LEU A 1 75 ? -8.470 24.761 17.751 1.00 51.47 75 LEU A CA 1
ATOM 547 C C . LEU A 1 75 ? -9.861 25.370 18.044 1.00 51.47 75 LEU A C 1
ATOM 549 O O . LEU A 1 75 ? -10.353 26.178 17.259 1.00 51.47 75 LEU A O 1
ATOM 553 N N . THR A 1 76 ? -10.389 25.040 19.233 1.00 50.53 76 THR A N 1
ATOM 554 C CA . THR A 1 76 ? -11.542 25.593 20.005 1.00 50.53 76 THR A CA 1
ATOM 555 C C . THR A 1 76 ? -12.962 25.110 19.654 1.00 50.53 76 THR A C 1
ATOM 557 O O . THR A 1 76 ? -13.259 24.881 18.483 1.00 50.53 76 THR A O 1
ATOM 560 N N . PRO A 1 77 ? -13.823 24.862 20.673 1.00 52.47 77 PRO A N 1
ATOM 561 C CA . PRO A 1 77 ? -14.423 25.877 21.581 1.00 52.47 77 PRO A CA 1
ATOM 562 C C . PRO A 1 77 ? -13.904 25.760 23.034 1.00 52.47 77 PRO A C 1
ATOM 564 O O . PRO A 1 77 ? -13.681 24.651 23.504 1.00 52.47 77 PRO A O 1
ATOM 567 N N . LYS A 1 78 ? -13.463 26.833 23.714 1.00 55.25 78 LYS A N 1
ATOM 568 C CA . LYS A 1 78 ? -14.225 27.855 24.485 1.00 55.25 78 LYS A CA 1
ATOM 569 C C . LYS A 1 78 ? -15.226 27.289 25.506 1.00 55.25 78 LYS A C 1
ATOM 571 O O . LYS A 1 78 ? -16.196 26.660 25.106 1.00 55.25 78 LYS A O 1
ATOM 576 N N . ASP A 1 79 ? -14.979 27.658 26.768 1.00 49.94 79 ASP A N 1
ATOM 577 C CA . ASP A 1 79 ? -15.891 27.697 27.922 1.00 49.94 79 ASP A CA 1
ATOM 578 C C . ASP A 1 79 ? -16.571 26.382 28.349 1.00 49.94 79 ASP A C 1
ATOM 580 O O . ASP A 1 79 ? -17.654 26.045 27.872 1.00 49.94 79 ASP A O 1
ATOM 584 N N . ILE A 1 80 ? -15.990 25.719 29.359 1.00 54.56 80 ILE A N 1
ATOM 585 C CA . ILE A 1 80 ? -16.708 25.398 30.606 1.00 54.56 80 ILE A CA 1
ATOM 586 C C . ILE A 1 80 ? -15.749 25.380 31.799 1.00 54.56 80 ILE A C 1
ATOM 588 O O . ILE A 1 80 ? -14.568 25.019 31.587 1.00 54.56 80 ILE A O 1
#

Organism: NCBI:txid1214787

InterPro domains:
  IPR001455 TusA-like domain [PF01206] (1-64)
  IPR036868 TusA-like domain superfamily [G3DSA:3.30.110.40] (1-65)
  IPR036868 TusA-like domain superfamily [SSF64307] (1-65)

Foldseek 3Di:
DDPDPQLVVVVVVLVPDDAFDKDKTKDLDPCCVPVVVVSCVVQVKDFPDWDQDPPSIIITIIGNHPRPPPPPVPDDDDDD